Protein AF-A0A3M0XHZ1-F1 (afdb_monomer_lite)

Foldseek 3Di:
DDPCPDPCPPDDDDDVVVCVVVVVVVVVVVVVVVVVLVVPDDVVNLVVVLVVVLVVVQVVVVVVVDHDDSVVSSVVVCVVSVVD

Secondary structure (DSSP, 8-state):
--GGGSTTTT-----HHHHHHHHHHHHHHHHHHHHHHHHT-HHHHHHHHHHHHHHHHHHHHHHTT----HHHHHHHHHHHTT--

pLDDT: mean 81.44, std 8.84, range [60.38, 96.62]

Radius of gyration: 18.56 Å; chains: 1; bounding box: 48×19×36 Å

Structure (mmCIF, N/CA/C/O backbone):
data_AF-A0A3M0XHZ1-F1
#
_entry.id   AF-A0A3M0XHZ1-F1
#
loop_
_atom_site.group_PDB
_atom_site.id
_atom_site.type_symbol
_atom_site.label_atom_id
_atom_site.label_alt_id
_atom_site.label_comp_id
_atom_site.label_asym_id
_atom_site.label_entity_id
_atom_site.label_seq_id
_atom_site.pdbx_PDB_ins_code
_atom_site.Cartn_x
_atom_site.Cartn_y
_atom_site.Cartn_z
_atom_site.occupancy
_atom_site.B_iso_or_equiv
_atom_site.auth_seq_id
_atom_site.auth_comp_id
_atom_site.auth_asym_id
_atom_site.auth_atom_id
_atom_site.pdbx_PDB_model_num
ATOM 1 N N . MET A 1 1 ? -27.986 -1.884 8.399 1.00 70.50 1 MET A N 1
ATOM 2 C CA . MET A 1 1 ? -27.739 -3.140 7.679 1.00 70.50 1 MET A CA 1
ATOM 3 C C . MET A 1 1 ? -26.284 -3.152 7.256 1.00 70.50 1 MET A C 1
ATOM 5 O O . MET A 1 1 ? -25.863 -2.245 6.543 1.00 70.50 1 MET A O 1
ATOM 9 N N . TYR A 1 2 ? -25.509 -4.087 7.783 1.00 82.44 2 TYR A N 1
ATOM 10 C CA . TYR A 1 2 ? -24.091 -4.256 7.495 1.00 82.44 2 TYR A CA 1
ATOM 11 C C . TYR A 1 2 ? -23.896 -5.170 6.277 1.00 82.44 2 TYR A C 1
ATOM 13 O O . TYR A 1 2 ? -24.746 -5.996 5.962 1.00 82.44 2 TYR A O 1
ATOM 21 N N . ILE A 1 3 ? -22.766 -5.039 5.576 1.00 77.94 3 ILE A N 1
ATOM 22 C CA . ILE A 1 3 ? -22.501 -5.779 4.326 1.00 77.94 3 ILE A CA 1
ATOM 23 C C . ILE A 1 3 ? -22.504 -7.306 4.553 1.00 77.94 3 ILE A C 1
ATOM 25 O O . ILE A 1 3 ? -22.965 -8.046 3.687 1.00 77.94 3 ILE A O 1
ATOM 29 N N . TRP A 1 4 ? -22.068 -7.765 5.733 1.00 84.50 4 TRP A N 1
ATOM 30 C CA . TRP A 1 4 ? -22.043 -9.183 6.119 1.00 84.50 4 TRP A CA 1
ATOM 31 C C . TRP A 1 4 ? -23.434 -9.800 6.339 1.00 84.50 4 TRP A C 1
ATOM 33 O O . TRP A 1 4 ? -23.547 -11.019 6.418 1.00 84.50 4 TRP A O 1
ATOM 43 N N . GLU A 1 5 ? -24.491 -8.988 6.422 1.00 88.62 5 GLU A N 1
ATOM 44 C CA . GLU A 1 5 ? -25.872 -9.462 6.594 1.00 88.62 5 GLU A CA 1
ATOM 45 C C . GLU A 1 5 ? -26.522 -9.873 5.264 1.00 88.62 5 GLU A C 1
ATOM 47 O O . GLU A 1 5 ? -27.626 -10.419 5.252 1.00 88.62 5 GLU A O 1
ATOM 52 N N . ARG A 1 6 ? -25.870 -9.607 4.125 1.00 86.88 6 ARG A N 1
ATOM 53 C CA . ARG A 1 6 ? -26.413 -9.963 2.814 1.00 86.88 6 ARG A CA 1
ATOM 54 C C . ARG A 1 6 ? -26.254 -11.460 2.543 1.00 86.88 6 ARG A C 1
ATOM 56 O O . ARG A 1 6 ? -25.196 -12.035 2.773 1.00 86.88 6 ARG A O 1
ATOM 63 N N . SER A 1 7 ? -27.283 -12.081 1.970 1.00 88.44 7 SER A N 1
ATOM 64 C CA . SER A 1 7 ? -27.304 -13.518 1.647 1.00 88.44 7 SER A CA 1
ATOM 65 C C . SER A 1 7 ? -26.285 -13.944 0.586 1.00 88.44 7 SER A C 1
ATOM 67 O O . SER A 1 7 ? -25.973 -15.126 0.456 1.00 88.44 7 SER A O 1
ATOM 69 N N . ASP A 1 8 ? -25.818 -12.997 -0.223 1.00 88.19 8 ASP A N 1
ATOM 70 C CA . ASP A 1 8 ? -24.799 -13.207 -1.243 1.00 88.19 8 ASP A CA 1
ATOM 71 C C . ASP A 1 8 ? -23.377 -13.030 -0.702 1.00 88.19 8 ASP A C 1
ATOM 73 O O . ASP A 1 8 ? -22.438 -13.428 -1.378 1.00 88.19 8 ASP A O 1
ATOM 77 N N . TRP A 1 9 ? -23.186 -12.541 0.527 1.00 85.50 9 TRP A N 1
ATOM 78 C CA . TRP A 1 9 ? -21.866 -12.453 1.145 1.00 85.50 9 TRP A CA 1
ATOM 79 C C . TRP A 1 9 ? -21.212 -13.844 1.301 1.00 85.50 9 TRP A C 1
ATOM 81 O O . TRP A 1 9 ? -21.883 -14.792 1.713 1.00 85.50 9 TRP A O 1
ATOM 91 N N . PRO A 1 10 ? -19.904 -14.012 1.018 1.00 88.19 10 PRO A N 1
ATOM 92 C CA . PRO A 1 10 ? -18.932 -13.035 0.517 1.00 88.19 10 PRO A CA 1
ATOM 93 C C . PRO A 1 10 ? -18.756 -13.089 -1.013 1.00 88.19 10 PRO A C 1
ATOM 95 O O . PRO A 1 10 ? -17.690 -12.753 -1.523 1.00 88.19 10 PRO A O 1
ATOM 98 N N . ARG A 1 11 ? -19.740 -13.584 -1.772 1.00 88.88 11 ARG A N 1
ATOM 99 C CA . ARG A 1 11 ? -19.650 -13.616 -3.236 1.00 88.88 11 ARG A CA 1
ATOM 100 C C . ARG A 1 11 ? -19.766 -12.197 -3.777 1.00 88.88 11 ARG A C 1
ATOM 102 O O . ARG A 1 11 ? -20.814 -11.565 -3.704 1.00 88.88 11 ARG A O 1
ATOM 109 N N . PHE A 1 12 ? -18.654 -11.718 -4.315 1.00 83.06 12 PHE A N 1
ATOM 110 C CA . PHE A 1 12 ? -18.573 -10.432 -4.984 1.00 83.06 12 PHE A CA 1
ATOM 111 C C . PHE A 1 12 ? -18.769 -10.624 -6.484 1.00 83.06 12 PHE A C 1
ATOM 113 O O . PHE A 1 12 ? -17.988 -11.330 -7.120 1.00 83.06 12 PHE A O 1
ATOM 120 N N . ASP A 1 13 ? -19.764 -9.944 -7.045 1.00 85.06 13 ASP A N 1
ATOM 121 C CA . ASP A 1 13 ? -19.869 -9.751 -8.487 1.00 85.06 13 ASP A CA 1
ATOM 122 C C . ASP A 1 13 ? -19.099 -8.485 -8.864 1.00 85.06 13 ASP A C 1
ATOM 124 O O . ASP A 1 13 ? -19.441 -7.373 -8.456 1.00 85.06 13 ASP A O 1
ATOM 128 N N . VAL A 1 14 ? -18.005 -8.665 -9.603 1.00 86.75 14 VAL A N 1
ATOM 129 C CA . VAL A 1 14 ? -17.107 -7.581 -10.004 1.00 86.75 14 VAL A CA 1
ATOM 130 C C . VAL A 1 14 ? -17.294 -7.295 -11.487 1.00 86.75 14 VAL A C 1
ATOM 132 O O . VAL A 1 14 ? -17.031 -8.153 -12.329 1.00 86.75 14 VAL A O 1
ATOM 135 N N . ASP A 1 15 ? -17.679 -6.063 -11.817 1.00 93.00 15 ASP A N 1
ATOM 136 C CA . ASP A 1 15 ? -17.666 -5.589 -13.199 1.00 93.00 15 ASP A CA 1
ATOM 137 C C . ASP A 1 15 ? -16.234 -5.230 -13.614 1.00 93.00 15 ASP A C 1
ATOM 139 O O . ASP A 1 15 ? -15.709 -4.151 -13.328 1.00 93.00 15 ASP A O 1
ATOM 143 N N . LEU A 1 16 ? -15.585 -6.164 -14.306 1.00 91.69 16 LEU A N 1
ATOM 144 C CA . LEU A 1 16 ? -14.238 -5.951 -14.821 1.00 91.69 16 LEU A CA 1
ATOM 145 C C . LEU A 1 16 ? -14.187 -4.828 -15.862 1.00 91.69 16 LEU A C 1
ATOM 147 O O . LEU A 1 16 ? -13.198 -4.100 -15.888 1.00 91.69 16 LEU A O 1
ATOM 151 N N . GLN A 1 17 ? -15.223 -4.644 -16.686 1.00 95.88 17 GLN A N 1
ATOM 152 C CA . GLN A 1 17 ? -15.229 -3.598 -17.715 1.00 95.88 17 GLN A CA 1
ATOM 153 C C . GLN A 1 17 ? -15.225 -2.207 -17.085 1.00 95.88 17 GLN A C 1
ATOM 155 O O . GLN A 1 17 ? -14.486 -1.331 -17.535 1.00 95.88 17 GLN A O 1
ATOM 160 N N . ALA A 1 18 ? -15.966 -2.033 -15.990 1.00 94.38 18 ALA A N 1
ATOM 161 C CA . ALA A 1 18 ? -15.933 -0.804 -15.206 1.00 94.38 18 ALA A CA 1
ATOM 162 C C . ALA A 1 18 ? -14.562 -0.551 -14.542 1.00 94.38 18 ALA A C 1
ATOM 164 O O . ALA A 1 18 ? -14.154 0.601 -14.389 1.00 94.38 18 ALA A O 1
ATOM 165 N N . LEU A 1 19 ? -13.824 -1.604 -14.166 1.00 94.81 19 LEU A N 1
ATOM 166 C CA . LEU A 1 19 ? -12.525 -1.484 -13.486 1.00 94.81 19 LEU A CA 1
ATOM 167 C C . LEU A 1 19 ? -11.328 -1.296 -14.425 1.00 94.81 19 LEU A C 1
ATOM 169 O O . LEU A 1 19 ? -10.323 -0.705 -14.017 1.00 94.81 19 LEU A O 1
ATOM 173 N N . LEU A 1 20 ? -11.406 -1.788 -15.664 1.00 96.19 20 LEU A N 1
ATOM 174 C CA . LEU A 1 20 ? -10.291 -1.780 -16.617 1.00 96.19 20 LEU A CA 1
ATOM 175 C C . LEU A 1 20 ? -9.616 -0.402 -16.788 1.00 96.19 20 LEU A C 1
ATOM 177 O O . LEU A 1 20 ? -8.383 -0.361 -16.747 1.00 96.19 20 LEU A O 1
ATOM 181 N N . PRO A 1 21 ? -10.343 0.729 -16.922 1.00 96.62 21 PRO A N 1
ATOM 182 C CA . PRO A 1 21 ? -9.710 2.039 -17.083 1.00 96.62 21 PRO A CA 1
ATOM 183 C C . PRO A 1 21 ? -8.860 2.447 -15.872 1.00 96.62 21 PRO A C 1
ATOM 185 O O . PRO A 1 21 ? -7.722 2.899 -16.026 1.00 96.62 21 PRO A O 1
ATOM 188 N N . ALA A 1 22 ? -9.384 2.240 -14.660 1.00 94.94 22 ALA A N 1
ATOM 189 C CA . ALA A 1 22 ? -8.675 2.552 -13.423 1.00 94.94 22 ALA A CA 1
ATOM 190 C C . ALA A 1 22 ? -7.449 1.646 -13.245 1.00 94.94 22 ALA A C 1
ATOM 192 O O . ALA A 1 22 ? -6.358 2.124 -12.926 1.00 94.94 22 ALA A O 1
ATOM 193 N N . LEU A 1 23 ? -7.594 0.348 -13.527 1.00 94.50 23 LEU A N 1
ATOM 194 C CA . LEU A 1 23 ? -6.484 -0.603 -13.483 1.00 94.50 23 LEU A CA 1
ATOM 195 C C . LEU A 1 23 ? -5.375 -0.214 -14.465 1.00 94.50 23 LEU A C 1
ATOM 197 O O . LEU A 1 23 ? -4.205 -0.182 -14.083 1.00 94.50 23 LEU A O 1
ATOM 201 N N . ALA A 1 24 ? -5.718 0.151 -15.702 1.00 96.12 24 ALA A N 1
ATOM 202 C CA . ALA A 1 24 ? -4.745 0.596 -16.697 1.00 96.12 24 ALA A CA 1
ATOM 203 C C . ALA A 1 24 ? -3.963 1.834 -16.223 1.00 96.12 24 ALA A C 1
ATOM 205 O O . ALA A 1 24 ? -2.735 1.889 -16.355 1.00 96.12 24 ALA A O 1
ATOM 206 N N . GLN A 1 25 ? -4.647 2.804 -15.609 1.00 96.31 25 GLN A N 1
ATOM 207 C CA . GLN A 1 25 ? -4.003 3.986 -15.035 1.00 96.31 25 GLN A CA 1
ATOM 208 C C . GLN A 1 25 ? -3.033 3.616 -13.905 1.00 96.31 25 GLN A C 1
ATOM 210 O O . GLN A 1 25 ? -1.892 4.087 -13.902 1.00 96.31 25 GLN A O 1
ATOM 215 N N . VAL A 1 26 ? -3.456 2.753 -12.978 1.00 93.81 26 VAL A N 1
ATOM 216 C CA . VAL A 1 26 ? -2.612 2.276 -11.872 1.00 93.81 26 VAL A CA 1
ATOM 217 C C . VAL A 1 26 ? -1.380 1.550 -12.408 1.00 93.81 26 VAL A C 1
ATOM 219 O O . VAL A 1 26 ? -0.260 1.836 -11.978 1.00 93.81 26 VAL A O 1
ATOM 222 N N . HIS A 1 27 ? -1.551 0.658 -13.386 1.00 93.06 27 HIS A N 1
ATOM 223 C CA . HIS A 1 27 ? -0.442 -0.062 -14.007 1.00 93.06 27 HIS A CA 1
ATOM 224 C C . HIS A 1 27 ? 0.565 0.881 -14.666 1.00 93.06 27 HIS A C 1
ATOM 226 O O . HIS A 1 27 ? 1.771 0.695 -14.491 1.00 93.06 27 HIS A O 1
ATOM 232 N N . ARG A 1 28 ? 0.092 1.922 -15.361 1.00 95.25 28 ARG A N 1
ATOM 233 C CA . ARG A 1 28 ? 0.962 2.931 -15.975 1.00 95.25 28 ARG A CA 1
ATOM 234 C C . ARG A 1 28 ? 1.794 3.670 -14.927 1.00 95.25 28 ARG A C 1
ATOM 236 O O . ARG A 1 28 ? 3.016 3.721 -15.051 1.00 95.25 28 ARG A O 1
ATOM 243 N N . VAL A 1 29 ? 1.151 4.207 -13.888 1.00 90.62 29 VAL A N 1
ATOM 244 C CA . VAL A 1 29 ? 1.838 4.964 -12.824 1.00 90.62 29 VAL A CA 1
ATOM 245 C C . VAL A 1 29 ? 2.831 4.071 -12.074 1.00 90.62 29 VAL A C 1
ATOM 247 O O . VAL A 1 29 ? 3.965 4.477 -11.819 1.00 90.62 29 VAL A O 1
ATOM 250 N N . ARG A 1 30 ? 2.450 2.821 -11.783 1.00 85.31 30 ARG A N 1
ATOM 251 C CA . ARG A 1 30 ? 3.338 1.842 -11.144 1.00 85.31 30 ARG A CA 1
ATOM 252 C C . ARG A 1 30 ? 4.542 1.503 -12.024 1.00 85.31 30 ARG A C 1
ATOM 254 O O . ARG A 1 30 ? 5.657 1.416 -11.515 1.00 85.31 30 ARG A O 1
ATOM 261 N N . GLY A 1 31 ? 4.334 1.326 -13.328 1.00 82.19 31 GLY A N 1
ATOM 262 C CA . GLY A 1 31 ? 5.407 1.074 -14.290 1.00 82.19 31 GLY A CA 1
ATOM 263 C C . GLY A 1 31 ? 6.408 2.228 -14.367 1.00 82.19 31 GLY A C 1
ATOM 264 O O . GLY A 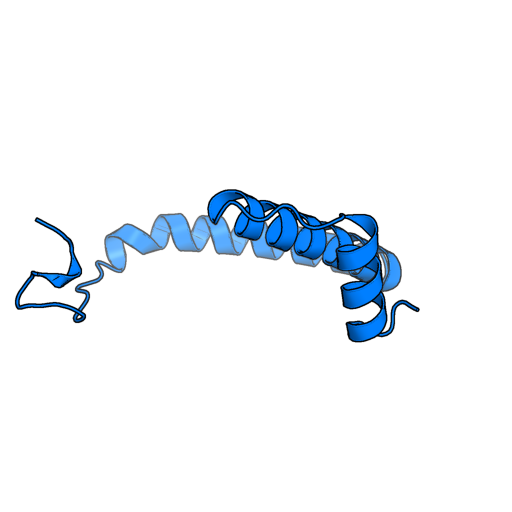1 31 ? 7.614 1.996 -14.318 1.00 82.19 31 GLY A O 1
ATOM 265 N N . GLU A 1 32 ? 5.917 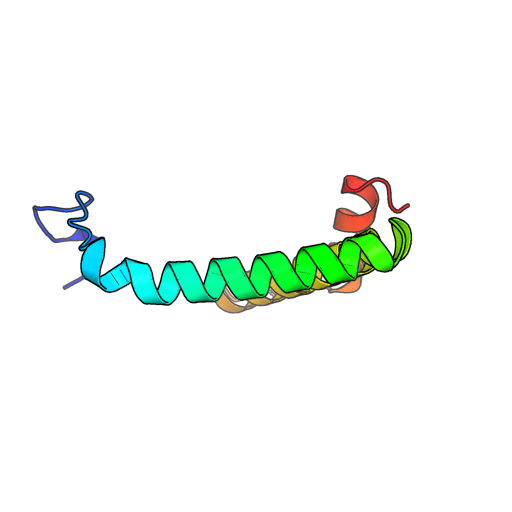3.469 -14.407 1.00 87.38 32 GLU A N 1
ATOM 266 C CA . GLU A 1 32 ? 6.742 4.684 -14.409 1.00 87.38 32 GLU A CA 1
ATOM 267 C C . GLU A 1 32 ? 7.588 4.801 -13.132 1.00 87.38 32 GLU A C 1
ATOM 269 O O . GLU A 1 32 ? 8.798 5.033 -13.201 1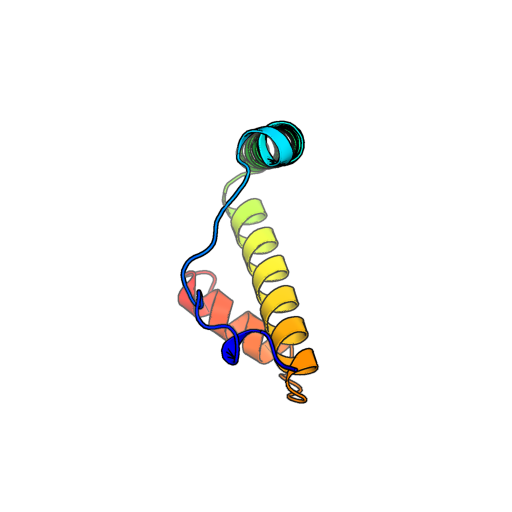.00 87.38 32 GLU A O 1
ATOM 274 N N . LEU A 1 33 ? 6.974 4.566 -11.968 1.00 80.25 33 LEU A N 1
ATOM 275 C CA . LEU A 1 33 ? 7.669 4.553 -10.682 1.00 80.25 33 LEU A CA 1
ATOM 276 C C . LEU A 1 33 ? 8.775 3.490 -10.652 1.00 80.25 33 LEU A C 1
ATOM 278 O O . LEU A 1 33 ? 9.915 3.803 -10.311 1.00 80.25 33 LEU A O 1
ATOM 282 N N . LEU A 1 34 ? 8.467 2.252 -11.052 1.00 76.94 34 LEU A N 1
ATOM 283 C CA . LEU A 1 34 ? 9.450 1.166 -11.108 1.00 76.94 34 LEU A CA 1
ATOM 284 C C . LEU A 1 34 ? 10.591 1.475 -12.086 1.00 76.94 34 LEU A C 1
ATOM 286 O O . LEU A 1 34 ? 11.747 1.182 -11.786 1.00 76.94 34 LEU A O 1
ATOM 290 N N . GLY A 1 35 ? 10.286 2.095 -13.228 1.00 79.81 35 GLY A N 1
ATOM 291 C CA . GLY A 1 35 ? 11.285 2.555 -14.192 1.00 79.81 35 GLY A CA 1
ATOM 292 C C . GLY A 1 35 ? 12.252 3.570 -13.580 1.00 79.81 35 GLY A C 1
ATOM 293 O O . GLY A 1 35 ? 13.465 3.374 -13.639 1.00 79.81 35 GLY A O 1
ATOM 294 N N . ARG A 1 36 ? 11.727 4.605 -12.909 1.00 78.25 36 ARG A N 1
ATOM 295 C CA . ARG A 1 36 ? 12.541 5.604 -12.191 1.00 78.25 36 ARG A CA 1
ATOM 296 C C . ARG A 1 36 ? 13.370 4.975 -11.075 1.00 78.25 36 ARG A C 1
ATOM 298 O O . ARG A 1 36 ? 14.547 5.285 -10.927 1.00 78.25 36 ARG A O 1
ATOM 305 N N . MET A 1 37 ? 12.774 4.062 -10.314 1.00 68.12 37 MET A N 1
ATOM 306 C CA . MET A 1 37 ? 13.442 3.355 -9.223 1.00 68.12 37 MET A CA 1
ATOM 307 C C . MET A 1 37 ? 14.619 2.501 -9.699 1.00 68.12 37 MET A C 1
ATOM 309 O O . MET A 1 37 ? 15.661 2.507 -9.048 1.00 68.12 37 MET A O 1
ATOM 313 N N . ARG A 1 38 ? 14.494 1.812 -10.841 1.00 67.88 38 ARG A N 1
ATOM 314 C CA . ARG A 1 38 ? 15.609 1.058 -11.440 1.00 67.88 38 ARG A CA 1
ATOM 315 C C . ARG A 1 38 ? 16.795 1.960 -11.794 1.00 67.88 38 ARG A C 1
ATOM 317 O O . ARG A 1 38 ? 17.931 1.517 -11.683 1.00 67.88 38 ARG A O 1
ATOM 324 N N . GLY A 1 39 ? 16.542 3.217 -12.163 1.00 68.62 39 GLY A N 1
ATOM 325 C CA . GLY A 1 39 ? 17.586 4.207 -12.443 1.00 68.62 39 GLY A CA 1
ATOM 326 C C . GLY A 1 39 ? 18.284 4.789 -11.204 1.00 68.62 39 GLY A C 1
ATOM 327 O O . GLY A 1 39 ? 19.368 5.343 -11.342 1.00 68.62 39 GLY A O 1
ATOM 328 N N . MET A 1 40 ? 17.708 4.660 -10.000 1.00 65.06 40 MET A N 1
ATOM 329 C CA . MET A 1 40 ? 18.205 5.317 -8.773 1.00 65.06 40 MET A CA 1
ATOM 330 C C . MET A 1 40 ? 19.152 4.465 -7.903 1.00 65.06 40 MET A C 1
ATOM 332 O O . MET A 1 40 ? 19.565 4.910 -6.836 1.00 65.06 40 MET A O 1
ATOM 336 N N . GLY A 1 41 ? 19.549 3.268 -8.340 1.00 65.75 41 GLY A N 1
ATOM 337 C CA . GLY A 1 41 ? 20.388 2.367 -7.542 1.00 65.75 41 GLY A CA 1
ATOM 338 C C . GLY A 1 41 ? 19.626 1.719 -6.372 1.00 65.75 41 GLY A C 1
ATOM 339 O O . GLY A 1 41 ? 18.772 2.322 -5.719 1.00 65.75 41 GLY A O 1
ATOM 340 N N . PHE A 1 42 ? 19.925 0.446 -6.110 1.00 63.22 42 PHE A N 1
ATOM 341 C CA . PHE A 1 42 ? 19.143 -0.434 -5.228 1.00 63.22 42 PHE A CA 1
ATOM 342 C C . PHE A 1 42 ? 18.976 0.089 -3.784 1.00 63.22 42 PHE A C 1
ATOM 344 O O . PHE A 1 42 ? 17.916 -0.079 -3.183 1.00 63.22 42 PHE A O 1
ATOM 351 N N . GLU A 1 43 ? 19.957 0.815 -3.243 1.00 63.88 43 GLU A N 1
ATOM 352 C CA . GLU A 1 43 ? 19.898 1.322 -1.862 1.00 63.88 43 GLU A CA 1
ATOM 353 C C . GLU A 1 43 ? 18.964 2.526 -1.668 1.00 63.88 43 GLU A C 1
ATOM 355 O O . GLU A 1 43 ? 18.324 2.648 -0.621 1.00 63.88 43 GLU A O 1
ATOM 360 N N . ALA A 1 44 ? 18.820 3.408 -2.665 1.00 66.06 44 ALA A N 1
ATOM 361 C CA . ALA A 1 44 ? 17.837 4.493 -2.591 1.00 66.06 44 ALA A CA 1
ATOM 362 C C . ALA A 1 44 ? 16.406 3.933 -2.652 1.00 66.06 44 ALA A C 1
ATOM 364 O O . ALA A 1 44 ? 15.532 4.367 -1.900 1.00 66.06 44 ALA A O 1
ATOM 365 N N . HIS A 1 45 ? 16.199 2.906 -3.484 1.00 66.69 45 HIS A N 1
ATOM 366 C CA . HIS A 1 45 ? 14.940 2.171 -3.587 1.00 66.69 45 HIS A CA 1
ATOM 367 C C . HIS A 1 45 ? 14.553 1.510 -2.259 1.00 66.69 45 HIS A C 1
ATOM 369 O O . HIS A 1 45 ? 13.423 1.662 -1.795 1.00 66.69 45 HIS A O 1
ATOM 375 N N . ARG A 1 46 ? 15.504 0.829 -1.613 1.00 67.25 46 ARG A N 1
ATOM 376 C CA . ARG A 1 46 ? 15.276 0.110 -0.356 1.00 67.25 46 ARG A CA 1
ATOM 377 C C . ARG A 1 46 ? 14.917 1.054 0.797 1.00 67.25 46 ARG A C 1
ATOM 379 O O . ARG A 1 46 ? 14.000 0.759 1.560 1.00 67.25 46 ARG A O 1
ATOM 386 N N . ARG A 1 47 ? 15.554 2.231 0.870 1.00 70.31 47 ARG A N 1
ATOM 387 C CA . ARG A 1 47 ? 15.206 3.283 1.845 1.00 70.31 47 ARG A CA 1
ATOM 388 C C . ARG A 1 47 ? 13.837 3.914 1.587 1.00 70.31 47 ARG A C 1
ATOM 390 O O . ARG A 1 47 ? 13.085 4.112 2.537 1.00 70.31 47 ARG A O 1
ATOM 397 N N . ALA A 1 48 ? 13.495 4.196 0.329 1.00 74.75 48 ALA A N 1
ATOM 398 C CA . ALA A 1 48 ? 12.175 4.723 -0.021 1.00 74.75 48 ALA A CA 1
ATOM 399 C C . ALA A 1 48 ? 11.061 3.718 0.318 1.00 74.75 48 ALA A C 1
ATOM 401 O O . ALA A 1 48 ? 10.046 4.092 0.898 1.00 74.75 48 ALA A O 1
ATOM 402 N N . HIS A 1 49 ? 11.285 2.432 0.031 1.00 78.69 49 HIS A N 1
ATOM 403 C CA . HIS A 1 49 ? 10.348 1.363 0.369 1.00 78.69 49 HIS A CA 1
ATOM 404 C C . HIS A 1 49 ? 10.165 1.210 1.884 1.00 78.69 49 HIS A C 1
ATOM 406 O O . HIS A 1 49 ? 9.034 1.129 2.357 1.00 78.69 49 HIS A O 1
ATOM 412 N N . LEU A 1 50 ? 11.264 1.240 2.650 1.00 77.44 50 LEU A N 1
ATOM 413 C CA . LEU A 1 50 ? 11.208 1.230 4.112 1.00 77.44 50 LEU A CA 1
ATOM 414 C C . LEU A 1 50 ? 10.371 2.401 4.652 1.00 77.44 50 LEU A C 1
ATOM 416 O O . LEU A 1 50 ? 9.552 2.200 5.546 1.00 77.44 50 LEU A O 1
ATOM 420 N N . SER A 1 51 ? 10.556 3.606 4.104 1.00 81.31 51 SER A N 1
ATOM 421 C CA . SER A 1 51 ? 9.790 4.789 4.514 1.00 81.31 51 SER A CA 1
ATOM 422 C C . SER A 1 51 ? 8.295 4.611 4.250 1.00 81.31 51 SER A C 1
ATOM 424 O O . SER A 1 51 ? 7.501 4.774 5.170 1.00 81.31 51 SER A O 1
ATOM 426 N N . SER A 1 52 ? 7.909 4.207 3.033 1.00 84.19 52 SER A N 1
ATOM 427 C CA . SER A 1 52 ? 6.494 4.020 2.687 1.00 84.19 52 SER A CA 1
ATOM 428 C C . SER A 1 52 ? 5.807 2.950 3.535 1.00 84.19 52 SER A C 1
ATOM 430 O O . SER A 1 52 ? 4.697 3.185 3.999 1.00 84.19 52 SER A O 1
ATOM 432 N N . LEU A 1 53 ? 6.465 1.812 3.791 1.00 80.31 53 LEU A N 1
ATOM 433 C CA . LEU A 1 53 ? 5.904 0.769 4.659 1.00 80.31 53 LEU A CA 1
ATOM 434 C C . LEU A 1 53 ? 5.761 1.235 6.109 1.00 80.31 53 LEU A C 1
ATOM 436 O O . LEU A 1 53 ? 4.793 0.882 6.777 1.00 80.31 53 LEU A O 1
ATOM 440 N N . THR A 1 54 ? 6.716 2.023 6.606 1.00 82.19 54 THR A N 1
ATOM 441 C CA . THR A 1 54 ? 6.636 2.565 7.967 1.00 82.19 54 THR A CA 1
ATOM 442 C C . THR A 1 54 ? 5.419 3.486 8.097 1.00 82.19 54 THR A C 1
ATOM 444 O O . THR A 1 54 ? 4.638 3.336 9.037 1.00 82.19 54 THR A O 1
ATOM 447 N N . ASP A 1 55 ? 5.222 4.385 7.129 1.00 83.31 55 ASP A N 1
ATOM 448 C CA . ASP A 1 55 ? 4.094 5.320 7.120 1.00 83.31 55 ASP A CA 1
ATOM 449 C C . ASP A 1 55 ? 2.744 4.604 6.983 1.00 83.31 55 ASP A C 1
ATOM 451 O O . ASP A 1 55 ? 1.771 4.985 7.636 1.00 83.31 55 ASP A O 1
ATOM 455 N N . GLU A 1 56 ? 2.676 3.558 6.156 1.00 82.94 56 GLU A N 1
ATOM 456 C CA . GLU A 1 56 ? 1.469 2.749 5.975 1.00 82.94 56 GLU A CA 1
ATOM 457 C C . GLU A 1 56 ? 1.083 2.016 7.265 1.00 82.94 56 GLU A C 1
ATOM 459 O O . GLU A 1 56 ? -0.071 2.097 7.683 1.00 82.94 56 GLU A O 1
ATOM 464 N N . ILE A 1 57 ? 2.042 1.377 7.945 1.00 78.94 57 ILE A N 1
ATOM 465 C CA . ILE A 1 57 ? 1.791 0.665 9.208 1.00 78.94 57 ILE A CA 1
ATOM 466 C C . ILE A 1 57 ? 1.332 1.636 10.297 1.00 78.94 57 ILE A C 1
ATOM 468 O O . ILE A 1 57 ? 0.309 1.396 10.935 1.00 78.94 57 ILE A O 1
ATOM 472 N N . VAL A 1 58 ? 2.035 2.755 10.497 1.00 82.44 58 VAL A N 1
ATOM 473 C CA . VAL A 1 58 ? 1.642 3.745 11.514 1.00 82.44 58 VAL A CA 1
ATOM 474 C C . VAL A 1 58 ? 0.245 4.295 11.231 1.00 82.44 58 VAL A C 1
ATOM 476 O O . VAL A 1 58 ? -0.562 4.421 12.151 1.00 82.44 58 VAL A O 1
ATOM 479 N N . ARG A 1 59 ? -0.077 4.579 9.963 1.00 80.56 59 ARG A N 1
ATOM 480 C CA . ARG A 1 59 ? -1.401 5.078 9.576 1.00 80.56 59 ARG A CA 1
ATOM 481 C C . ARG A 1 59 ? -2.495 4.026 9.756 1.00 80.56 59 ARG A C 1
ATOM 483 O O . ARG A 1 59 ? -3.566 4.371 10.243 1.00 80.56 59 ARG A O 1
ATOM 490 N N . SER A 1 60 ? -2.237 2.774 9.383 1.00 76.69 60 SER A N 1
ATOM 491 C CA . SER A 1 60 ? -3.198 1.679 9.541 1.00 76.69 60 SER A CA 1
ATOM 492 C C . SER A 1 60 ? -3.506 1.416 11.015 1.00 76.69 60 SER A C 1
ATOM 494 O O . SER A 1 60 ? -4.669 1.268 11.362 1.00 76.69 60 SER A O 1
ATOM 496 N N . HIS A 1 61 ? -2.497 1.427 11.893 1.00 77.25 61 HIS A N 1
ATOM 497 C CA . HIS A 1 61 ? -2.706 1.276 13.338 1.00 77.25 61 HIS A CA 1
ATOM 498 C C . HIS A 1 61 ? -3.440 2.477 13.952 1.00 77.25 61 HIS A C 1
ATOM 500 O O . HIS A 1 61 ? -4.308 2.290 14.801 1.00 77.25 61 HIS A O 1
ATOM 506 N N . ALA A 1 62 ? -3.176 3.701 13.478 1.00 80.31 62 ALA A N 1
ATOM 507 C CA . ALA A 1 62 ? -3.881 4.890 13.956 1.00 80.31 62 ALA A CA 1
ATOM 508 C C . ALA A 1 62 ? -5.391 4.849 13.658 1.00 80.31 62 ALA A C 1
ATOM 510 O O . ALA A 1 62 ? -6.179 5.385 14.436 1.00 80.31 62 ALA A O 1
ATOM 511 N N . ILE A 1 63 ? -5.802 4.197 12.563 1.00 76.12 63 ILE A N 1
ATOM 512 C CA . ILE A 1 63 ? -7.221 3.964 12.242 1.00 76.12 63 ILE A CA 1
ATOM 513 C C . ILE A 1 63 ? -7.868 3.024 13.271 1.00 76.12 63 ILE A C 1
ATOM 515 O O . ILE A 1 63 ? -9.014 3.244 13.652 1.00 76.12 63 ILE A O 1
ATOM 519 N N . GLU A 1 64 ? -7.119 2.043 13.776 1.00 81.62 64 GLU A N 1
ATOM 520 C CA . GLU A 1 64 ? -7.552 1.101 14.820 1.00 81.62 64 GLU A CA 1
ATOM 521 C C . GLU A 1 64 ? -7.431 1.682 16.249 1.00 81.62 64 GLU A C 1
ATOM 523 O O . GLU A 1 64 ? -7.699 0.999 17.235 1.00 81.62 64 GLU A O 1
ATOM 528 N N . GLY A 1 65 ? -7.034 2.956 16.385 1.00 78.31 65 GLY A N 1
ATOM 529 C CA . GLY A 1 65 ? -6.852 3.636 17.674 1.00 78.31 65 GLY A CA 1
ATOM 530 C C . GLY A 1 65 ? -5.504 3.369 18.354 1.00 78.31 65 GLY A C 1
ATOM 531 O O . GLY A 1 65 ? -5.280 3.820 19.479 1.00 78.31 65 GLY A O 1
ATOM 532 N N . GLU A 1 66 ? -4.583 2.680 17.682 1.00 76.38 66 GLU A N 1
ATOM 533 C CA . GLU A 1 66 ? -3.255 2.358 18.197 1.00 76.38 66 GLU A CA 1
ATOM 534 C C . GLU A 1 66 ? -2.201 3.354 17.689 1.00 76.38 66 GLU A C 1
ATOM 536 O O . GLU A 1 66 ? -2.060 3.599 16.492 1.00 76.38 66 GLU A O 1
ATOM 541 N N . THR A 1 67 ? -1.404 3.925 18.598 1.00 80.25 67 THR A N 1
ATOM 542 C CA . THR A 1 67 ? -0.286 4.812 18.231 1.00 80.25 67 THR A CA 1
ATOM 543 C C . THR A 1 67 ? 1.036 4.071 18.384 1.00 80.25 67 THR A C 1
ATOM 545 O O . THR A 1 67 ? 1.482 3.806 19.500 1.00 80.25 67 THR A O 1
ATOM 548 N N . LEU A 1 68 ? 1.686 3.755 17.263 1.00 79.44 68 LEU A N 1
ATOM 549 C CA . LEU A 1 68 ? 3.003 3.120 17.262 1.00 79.44 68 LEU A CA 1
ATOM 550 C C . LEU A 1 68 ? 4.131 4.161 17.139 1.00 79.44 68 LEU A C 1
ATOM 552 O O . LEU A 1 68 ? 4.041 5.061 16.300 1.00 79.44 68 LEU A O 1
ATOM 556 N N . PRO A 1 69 ? 5.233 4.040 17.907 1.00 84.38 69 PRO A N 1
ATOM 557 C CA . PRO A 1 69 ? 6.389 4.918 17.752 1.00 84.38 69 PRO A CA 1
ATOM 558 C C . PRO A 1 69 ? 7.065 4.702 16.391 1.00 84.38 69 PRO A C 1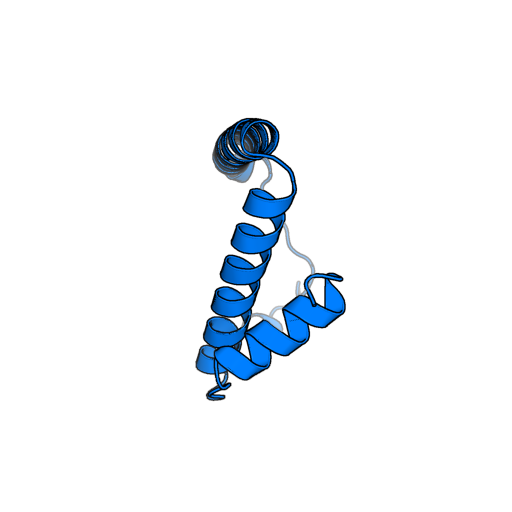
ATOM 560 O O . PRO A 1 69 ? 7.628 3.633 16.136 1.00 84.38 69 PRO A O 1
ATOM 563 N N . LEU A 1 70 ? 7.058 5.734 15.541 1.00 81.38 70 LEU A N 1
ATOM 564 C CA . LEU A 1 70 ? 7.562 5.689 14.160 1.00 81.38 70 LEU A CA 1
ATOM 565 C C . LEU A 1 70 ? 8.969 5.079 14.054 1.00 81.38 70 LEU A C 1
ATOM 567 O O . LEU A 1 70 ? 9.210 4.193 13.237 1.00 81.38 70 LEU A O 1
ATOM 571 N N . GLU A 1 71 ? 9.889 5.498 14.926 1.00 83.56 71 GLU A N 1
ATOM 572 C CA . GLU A 1 71 ? 11.274 5.009 14.926 1.00 83.56 71 GLU A CA 1
ATOM 573 C C . GLU A 1 71 ? 11.396 3.518 15.279 1.00 83.56 71 GLU A C 1
ATOM 575 O O . GLU A 1 71 ? 12.250 2.820 14.727 1.00 83.56 71 GLU A O 1
ATOM 580 N N . GLN A 1 72 ? 10.520 2.990 16.143 1.00 83.62 72 GLN A N 1
ATOM 581 C CA . GLN A 1 72 ? 10.518 1.563 16.485 1.00 83.62 72 GLN A CA 1
ATOM 582 C C . GLN A 1 72 ? 9.989 0.715 15.325 1.00 83.62 72 GLN A C 1
ATOM 584 O O . GLN A 1 72 ? 10.588 -0.311 14.989 1.00 83.62 72 GLN A O 1
ATOM 589 N N . VAL A 1 73 ? 8.912 1.167 14.673 1.00 81.81 73 VAL A N 1
ATOM 590 C CA . VAL A 1 73 ? 8.354 0.514 13.478 1.00 81.81 73 VAL A CA 1
ATOM 591 C C . VAL A 1 73 ? 9.394 0.501 12.357 1.00 81.81 73 VAL A C 1
ATOM 593 O O . VAL A 1 73 ? 9.682 -0.555 11.788 1.00 81.81 73 VAL A O 1
ATOM 596 N N . ARG A 1 74 ? 10.046 1.644 12.117 1.00 82.38 74 ARG A N 1
ATOM 597 C CA . ARG A 1 74 ? 11.095 1.797 11.105 1.00 82.38 74 ARG A CA 1
ATOM 598 C C . ARG A 1 74 ? 12.294 0.886 11.367 1.00 82.38 74 ARG A C 1
ATOM 600 O O . ARG A 1 74 ? 12.739 0.194 10.457 1.00 82.38 74 ARG A O 1
ATOM 607 N N . SER A 1 75 ? 12.800 0.835 12.602 1.00 82.88 75 SER A N 1
ATOM 608 C CA . SER A 1 75 ? 13.927 -0.033 12.986 1.00 82.88 75 SER A CA 1
ATOM 609 C C . SER A 1 75 ? 13.588 -1.527 12.865 1.00 82.88 75 SER A C 1
ATOM 611 O O . SER A 1 75 ? 14.407 -2.333 12.4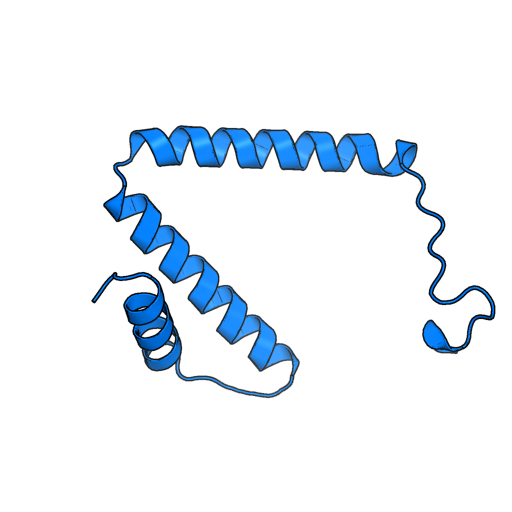14 1.00 82.88 75 SER A O 1
ATOM 613 N N . SER A 1 76 ? 12.361 -1.914 13.221 1.00 82.44 76 SER A N 1
ATOM 614 C CA . SER A 1 76 ? 11.870 -3.2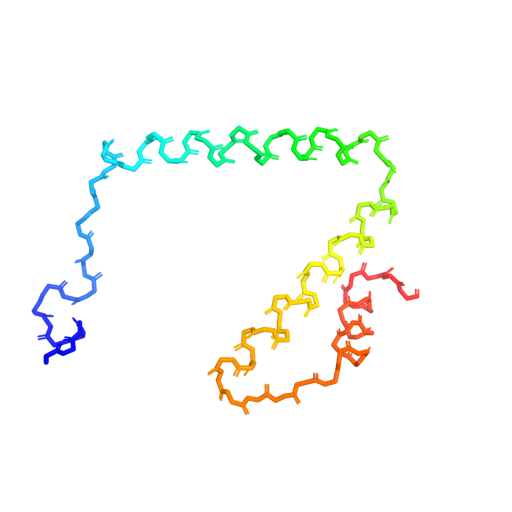88 13.065 1.00 82.44 76 SER A CA 1
ATOM 615 C C . SER A 1 76 ? 11.801 -3.707 11.591 1.00 82.44 76 SER A C 1
ATOM 617 O O . SER A 1 76 ? 12.338 -4.752 11.212 1.00 82.44 76 SER A O 1
ATOM 619 N N . LEU A 1 77 ? 11.227 -2.853 10.738 1.00 81.88 77 LEU A N 1
ATOM 620 C CA . LEU A 1 77 ? 11.156 -3.083 9.296 1.00 81.88 77 LEU A CA 1
ATOM 621 C C . LEU A 1 77 ? 12.541 -3.082 8.638 1.00 81.88 77 LEU A C 1
ATOM 623 O O . LEU A 1 77 ? 12.817 -3.952 7.814 1.00 81.88 77 LEU A O 1
ATOM 627 N N . ALA A 1 78 ? 13.436 -2.173 9.037 1.00 79.62 78 ALA A N 1
ATOM 628 C CA . ALA A 1 78 ? 14.801 -2.122 8.525 1.00 79.62 78 ALA A CA 1
ATOM 629 C C . ALA A 1 78 ? 15.529 -3.452 8.769 1.00 79.62 78 ALA A C 1
ATOM 631 O O . ALA A 1 78 ? 16.052 -4.057 7.833 1.00 79.62 78 ALA A O 1
ATOM 632 N N . ARG A 1 79 ? 15.477 -3.979 10.000 1.00 83.62 79 ARG A N 1
ATOM 633 C CA . ARG A 1 79 ? 16.066 -5.287 10.329 1.00 83.62 79 ARG A CA 1
ATOM 634 C C . ARG A 1 79 ? 15.463 -6.419 9.497 1.00 83.62 79 ARG A C 1
ATOM 636 O O . ARG A 1 79 ? 16.204 -7.238 8.961 1.00 83.62 79 ARG A O 1
ATOM 643 N N . ARG A 1 80 ? 14.138 -6.438 9.317 1.00 76.44 80 ARG A N 1
ATOM 644 C CA . ARG A 1 80 ? 13.443 -7.460 8.513 1.00 76.44 80 ARG A CA 1
ATOM 645 C C . ARG A 1 80 ? 13.783 -7.392 7.017 1.00 76.44 80 ARG A C 1
ATOM 647 O O . ARG A 1 80 ? 13.699 -8.403 6.330 1.00 76.44 80 ARG A O 1
ATOM 654 N N . MET A 1 81 ? 14.196 -6.224 6.527 1.00 71.25 81 MET A N 1
ATOM 655 C CA . MET A 1 81 ? 14.629 -5.979 5.146 1.00 71.25 81 MET A CA 1
ATOM 656 C C . MET A 1 81 ? 16.157 -6.067 4.946 1.00 71.25 81 MET A C 1
ATOM 658 O O . MET A 1 81 ? 16.653 -5.725 3.868 1.00 71.25 81 MET A O 1
ATOM 662 N N . GLY A 1 82 ? 16.916 -6.469 5.975 1.00 74.38 82 GLY A N 1
ATOM 663 C CA . GLY A 1 82 ? 18.384 -6.517 5.949 1.00 74.38 82 GLY A CA 1
ATOM 664 C C . GLY A 1 82 ? 19.050 -5.140 5.820 1.00 74.38 82 GLY A C 1
ATOM 665 O O . GLY A 1 82 ? 20.130 -5.035 5.247 1.00 74.38 82 GLY A O 1
ATOM 666 N N . LEU A 1 83 ? 18.359 -4.062 6.213 1.00 72.25 83 LEU A N 1
ATOM 667 C CA . LEU A 1 83 ? 18.777 -2.645 6.137 1.00 72.25 83 LEU A CA 1
ATOM 668 C C . LEU A 1 83 ? 19.565 -2.183 7.385 1.00 72.25 83 LEU A C 1
ATOM 670 O O . LEU A 1 83 ? 19.788 -0.982 7.528 1.00 72.25 83 LEU A O 1
ATOM 674 N N . GLY A 1 84 ? 19.915 -3.105 8.290 1.00 60.38 84 GLY A N 1
ATOM 675 C CA . GLY A 1 84 ? 20.579 -2.834 9.573 1.00 60.38 84 GLY A CA 1
ATOM 676 C C . GLY A 1 84 ? 22.085 -3.029 9.546 1.00 60.38 84 GLY A C 1
ATOM 677 O O . GLY A 1 84 ? 22.551 -3.844 8.720 1.00 60.38 84 GLY A O 1
#

Sequence (84 aa):
MYIWERSDWPRFDVDLQALLPALAQVHRVRGELLGRMRGMGFEAHRRAHLSSLTDEIVRSHAIEGETLPLEQVRSSLARRMGLG